Protein AF-A0A965A9Q2-F1 (afdb_monomer_lite)

Radius of gyration: 29.97 Å; chains: 1; bounding box: 54×30×107 Å

Secondary structure (DSSP, 8-state):
-----------GGGTTSS-TT----------PPPHHHHHHHHHHHHHHHHHHHHHHHHHHHTT-SS--HHHHHHHHHHHHHHHHHHHHHHHHSTT-S-HHHHHTT------

Foldseek 3Di:
DDDDDDPPPPPPVVPVVPPPPPPCPVPPPPDDDDPVLVVQLVVVVVVVLVVVLVVLVCVQVVPDPDDDPVSVVVSVVVSVCCVVCQQCVCCVDPQNDHPSCVVSPHHDDDD

pLDDT: mean 79.47, std 16.67, range [37.75, 96.38]

Sequence (111 aa):
MLIFFLPSLLNLNNMTGQILDAPSSPERRLRYAGFWIRFAAILIDGILLSIVYYAVLFSVLGGLSNPDFSSFGLIFIIVLLMYILYFPLMESSAKQATLGKMAVGIKVGNA

Structure (mmCIF, N/CA/C/O backbone):
data_AF-A0A965A9Q2-F1
#
_entry.id   AF-A0A965A9Q2-F1
#
loop_
_atom_site.group_PDB
_atom_site.id
_atom_site.type_symbol
_atom_site.label_atom_id
_atom_site.label_alt_id
_atom_site.label_comp_id
_atom_site.label_asym_id
_atom_site.label_entity_id
_atom_site.label_seq_id
_atom_site.pdbx_PDB_ins_code
_atom_site.Cartn_x
_atom_site.Cartn_y
_atom_site.Cartn_z
_atom_site.occupancy
_atom_site.B_iso_or_equiv
_atom_site.auth_seq_id
_atom_site.auth_comp_id
_atom_site.auth_asym_id
_atom_site.auth_atom_id
_atom_site.pdbx_PDB_model_num
ATOM 1 N N . MET A 1 1 ? -30.346 14.750 81.518 1.00 43.44 1 MET A N 1
ATOM 2 C CA . MET A 1 1 ? -29.222 14.015 80.904 1.00 43.44 1 MET A CA 1
ATOM 3 C C . MET A 1 1 ? -29.788 12.860 80.098 1.00 43.44 1 MET A C 1
ATOM 5 O O . MET A 1 1 ? -30.293 11.935 80.701 1.00 43.44 1 MET A O 1
ATOM 9 N N . LEU A 1 2 ? -29.814 12.819 78.778 1.00 37.75 2 LEU A N 1
ATOM 10 C CA . LEU A 1 2 ? -29.702 13.785 77.688 1.00 37.75 2 LEU A CA 1
ATOM 11 C C . LEU A 1 2 ? -30.133 12.934 76.474 1.00 37.75 2 LEU A C 1
ATOM 13 O O . LEU A 1 2 ? -29.517 11.906 76.232 1.00 37.75 2 LEU A O 1
ATOM 17 N N . ILE A 1 3 ? -31.170 13.388 75.764 1.00 48.62 3 ILE A N 1
ATOM 18 C CA . ILE A 1 3 ? -31.407 13.168 74.326 1.00 48.62 3 ILE A CA 1
ATOM 19 C C . ILE A 1 3 ? -31.804 11.725 73.922 1.00 48.62 3 ILE A C 1
ATOM 21 O O . ILE A 1 3 ? -30.972 10.835 73.845 1.00 48.62 3 ILE A O 1
ATOM 25 N N . PHE A 1 4 ? -33.094 11.384 73.811 1.00 40.69 4 PHE A N 1
ATOM 26 C CA . PHE A 1 4 ? -34.015 11.689 72.696 1.00 40.69 4 PHE A CA 1
ATOM 27 C C . PHE A 1 4 ? -33.561 11.189 71.311 1.00 40.69 4 PHE A C 1
ATOM 29 O O . PHE A 1 4 ? -32.598 11.685 70.749 1.00 40.69 4 PHE A O 1
ATOM 36 N N . PHE A 1 5 ? -34.424 10.350 70.729 1.00 43.56 5 PHE A N 1
ATOM 37 C CA . PHE A 1 5 ? -34.847 10.389 69.325 1.00 43.56 5 PHE A CA 1
ATOM 38 C C . PHE A 1 5 ? -33.863 9.956 68.226 1.00 43.56 5 PHE A C 1
ATOM 40 O O . PHE A 1 5 ? -32.817 10.552 67.995 1.00 43.56 5 PHE A O 1
ATOM 47 N N . LEU A 1 6 ? -34.326 8.986 67.429 1.00 54.66 6 LEU A N 1
ATOM 48 C CA . LEU A 1 6 ? -33.946 8.846 66.026 1.00 54.66 6 LEU A CA 1
ATOM 49 C C . LEU A 1 6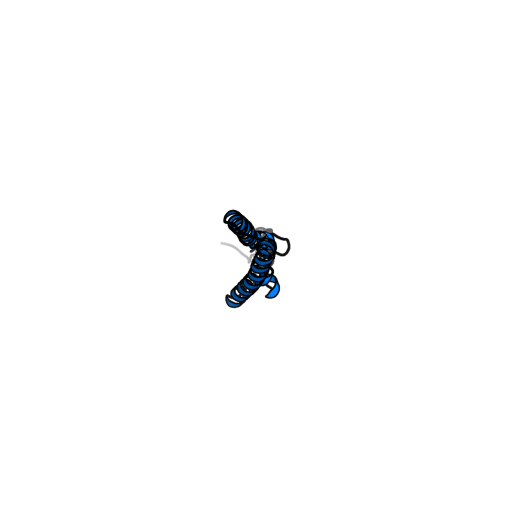 ? -33.939 10.218 65.326 1.00 54.66 6 LEU A C 1
ATOM 51 O O . LEU A 1 6 ? -34.960 10.908 65.355 1.00 54.66 6 LEU A O 1
ATOM 55 N N . PRO A 1 7 ? -32.916 10.529 64.521 1.00 47.38 7 PRO A N 1
ATOM 56 C CA . PRO A 1 7 ? -33.116 11.251 63.289 1.00 47.38 7 PRO A CA 1
ATOM 57 C C . PRO A 1 7 ? -33.280 10.216 62.178 1.00 47.38 7 PRO A C 1
ATOM 59 O O . PRO A 1 7 ? -32.329 9.756 61.550 1.00 47.38 7 PRO A O 1
ATOM 62 N N . SER A 1 8 ? -34.538 9.896 61.907 1.00 59.09 8 SER A N 1
ATOM 63 C CA . SER A 1 8 ? -35.058 9.381 60.642 1.00 59.09 8 SER A CA 1
ATOM 64 C C . SER A 1 8 ? -34.886 10.392 59.493 1.00 59.09 8 SER A C 1
ATOM 66 O O . SER A 1 8 ? -35.796 10.590 58.699 1.00 59.09 8 SER A O 1
ATOM 68 N N . LEU A 1 9 ? -33.741 11.071 59.410 1.00 49.22 9 LEU A N 1
ATOM 69 C CA . LEU A 1 9 ? -33.446 12.111 58.425 1.00 49.22 9 LEU A CA 1
ATOM 70 C C . LEU A 1 9 ? -31.956 12.067 58.068 1.00 49.22 9 LEU A C 1
ATOM 72 O O . LEU A 1 9 ? -31.208 13.018 58.291 1.00 49.22 9 LEU A O 1
ATOM 76 N N . LEU A 1 10 ? -31.525 10.957 57.462 1.00 51.56 10 LEU A N 1
ATOM 77 C CA . LEU A 1 10 ? -30.463 11.043 56.464 1.00 51.56 10 LEU A CA 1
ATOM 78 C C . LEU A 1 10 ? -31.026 11.957 55.374 1.00 51.56 10 LEU A C 1
ATOM 80 O O . LEU A 1 10 ? -31.896 11.575 54.595 1.00 51.56 10 LEU A O 1
ATOM 84 N N . ASN A 1 11 ? -30.623 13.220 55.440 1.00 50.41 11 ASN A N 1
ATOM 85 C CA . ASN A 1 11 ? -31.000 14.259 54.510 1.00 50.41 11 ASN A CA 1
ATOM 86 C C . ASN A 1 11 ? -30.457 13.877 53.124 1.00 50.41 11 ASN A C 1
ATOM 88 O O . ASN A 1 11 ? -29.311 14.170 52.786 1.00 50.41 11 ASN A O 1
ATOM 92 N N . LEU A 1 12 ? -31.286 13.195 52.330 1.00 50.25 12 LEU A N 1
ATOM 93 C CA . LEU A 1 12 ? -31.007 12.855 50.932 1.00 50.25 12 LEU A CA 1
ATOM 94 C C . LEU A 1 12 ? -30.842 14.105 50.048 1.00 50.25 12 LEU A C 1
ATOM 96 O O . LEU A 1 12 ? -30.492 13.976 48.881 1.00 50.25 12 LEU A O 1
ATOM 100 N N . ASN A 1 13 ? -31.010 15.322 50.579 1.00 51.34 13 ASN A N 1
ATOM 101 C CA . ASN A 1 13 ? -30.715 16.550 49.840 1.00 51.34 13 ASN A CA 1
ATOM 102 C C . ASN A 1 13 ? -29.207 16.786 49.649 1.00 51.34 13 ASN A C 1
ATOM 104 O O . ASN A 1 13 ? -28.831 17.674 48.894 1.00 51.34 13 ASN A O 1
ATOM 108 N N . ASN A 1 14 ? -28.339 15.945 50.228 1.00 51.31 14 ASN A N 1
ATOM 109 C CA . ASN A 1 14 ? -26.921 15.874 49.856 1.00 51.31 14 ASN A CA 1
ATOM 110 C C . ASN A 1 14 ? -26.691 15.163 48.497 1.00 51.31 14 ASN A C 1
ATOM 112 O O . ASN A 1 14 ? -25.576 14.736 48.198 1.00 51.31 14 ASN A O 1
ATOM 116 N N . MET A 1 15 ? -27.710 15.110 47.628 1.00 52.16 15 MET A N 1
ATOM 117 C CA . MET A 1 15 ? -27.599 14.882 46.177 1.00 52.16 15 MET A CA 1
ATOM 118 C C . MET A 1 15 ? -26.841 16.007 45.431 1.00 52.16 15 MET A C 1
ATOM 120 O O . MET A 1 15 ? -27.043 16.219 44.243 1.00 52.16 15 MET A O 1
ATOM 124 N N . THR A 1 16 ? -25.936 16.733 46.087 1.00 55.16 16 THR A N 1
ATOM 125 C CA . THR A 1 16 ? -25.044 17.715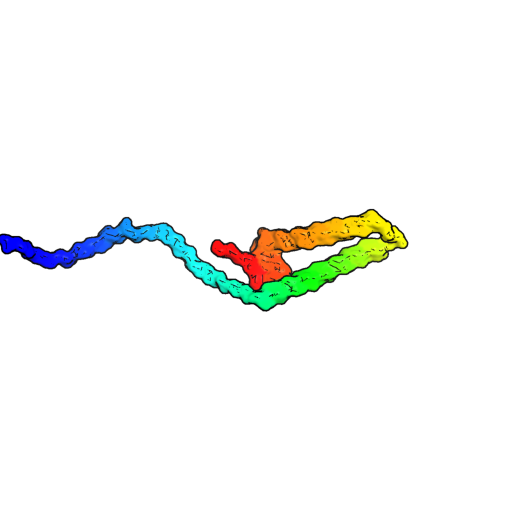 45.443 1.00 55.16 16 THR A CA 1
ATOM 126 C C . THR A 1 16 ? -23.568 17.374 45.644 1.00 55.16 16 THR A C 1
ATOM 128 O O . THR A 1 16 ? -22.703 18.234 45.535 1.00 55.16 16 THR A O 1
ATOM 131 N N . GLY A 1 17 ? -23.270 16.106 45.946 1.00 55.50 17 GLY A N 1
ATOM 132 C CA . GLY A 1 17 ? -21.979 15.475 45.651 1.00 55.50 17 GLY A CA 1
ATOM 133 C C . GLY A 1 17 ? -22.039 14.553 44.427 1.00 55.50 17 GLY A C 1
ATOM 134 O O . GLY A 1 17 ? -21.071 13.857 44.134 1.00 55.50 17 GLY A O 1
ATOM 135 N N . GLN A 1 18 ? -23.173 14.512 43.722 1.00 58.25 18 GLN A N 1
ATOM 136 C CA . GLN A 1 18 ? -23.274 13.836 42.438 1.00 58.25 18 GLN A CA 1
ATOM 137 C C . GLN A 1 18 ? -22.714 14.798 41.393 1.00 58.25 18 GLN A C 1
ATOM 139 O O . GLN A 1 18 ? -23.365 15.772 41.023 1.00 58.25 18 GLN A O 1
ATOM 144 N N . ILE A 1 19 ? -21.469 14.574 40.973 1.00 55.91 19 ILE A N 1
ATOM 145 C CA . ILE A 1 19 ? -20.917 15.278 39.817 1.00 55.91 19 ILE A CA 1
ATOM 146 C C . ILE A 1 19 ? -21.860 14.990 38.638 1.00 55.91 19 ILE A C 1
ATOM 148 O O . ILE A 1 19 ? -21.992 13.847 38.204 1.00 55.91 19 ILE A O 1
ATOM 152 N N . LEU A 1 20 ? -22.542 16.042 38.176 1.00 60.53 20 LEU A N 1
ATOM 153 C CA . LEU A 1 20 ? -23.452 16.072 37.023 1.00 60.53 20 LEU A CA 1
ATOM 154 C C . LEU A 1 20 ? -22.717 15.828 35.692 1.00 60.53 20 LEU A C 1
ATOM 156 O O . LEU A 1 20 ? -23.342 15.495 34.691 1.00 60.53 20 LEU A O 1
ATOM 160 N N . ASP A 1 21 ? -21.388 15.941 35.714 1.00 66.69 21 ASP A N 1
ATOM 161 C CA . ASP A 1 21 ? -20.487 15.859 34.568 1.00 66.69 21 ASP A CA 1
ATOM 162 C C . ASP A 1 21 ? -19.688 14.554 34.545 1.00 66.69 21 ASP A C 1
ATOM 164 O O . ASP A 1 21 ? -18.501 14.554 34.227 1.00 66.69 21 ASP A O 1
ATOM 168 N N . ALA A 1 22 ? -20.288 13.412 34.882 1.00 58.41 22 ALA A N 1
ATOM 169 C CA . ALA A 1 22 ? -19.721 12.185 34.342 1.00 58.41 22 ALA A CA 1
ATOM 170 C C . ALA A 1 22 ? -20.025 12.218 32.838 1.00 58.41 22 ALA A C 1
ATOM 172 O O . ALA A 1 22 ? -21.201 12.051 32.488 1.00 58.41 22 ALA A O 1
ATOM 173 N N . PRO A 1 23 ? -19.049 12.402 31.917 1.00 53.97 23 PRO A N 1
ATOM 174 C CA . PRO A 1 23 ? -19.260 11.934 30.567 1.00 53.97 23 PRO A CA 1
ATOM 175 C C . PRO A 1 23 ? -19.424 10.421 30.688 1.00 53.97 23 PRO A C 1
ATOM 177 O O . PRO A 1 23 ? -18.481 9.648 30.569 1.00 53.97 23 PRO A O 1
ATOM 180 N N . SER A 1 24 ? -20.661 9.979 30.895 1.00 59.59 24 SER A N 1
ATOM 181 C CA . SER A 1 24 ? -21.115 8.668 30.473 1.00 59.59 24 SER A CA 1
ATOM 182 C C . SER A 1 24 ? -21.194 8.704 28.950 1.00 59.59 24 SER A C 1
ATOM 184 O O . SER A 1 24 ? -22.222 8.418 28.345 1.00 59.59 24 SER A O 1
ATOM 186 N N . SER A 1 25 ? -20.082 9.059 28.289 1.00 61.12 25 SER A N 1
ATOM 187 C CA . SER A 1 25 ? -19.840 8.510 26.972 1.00 61.12 25 SER A CA 1
ATOM 188 C C . SER A 1 25 ? -19.980 7.011 27.199 1.00 61.12 25 SER A C 1
ATOM 190 O O . SER A 1 25 ? -19.209 6.487 28.011 1.00 61.12 25 SER A O 1
ATOM 192 N N . PRO A 1 26 ? -21.004 6.346 26.629 1.00 61.47 26 PRO A N 1
ATOM 193 C CA . PRO A 1 26 ? -21.169 4.915 26.817 1.00 61.47 26 PRO A CA 1
ATOM 194 C C . PRO A 1 26 ? -19.810 4.326 26.503 1.00 61.47 26 PRO A C 1
ATOM 196 O O . PRO A 1 26 ? -19.333 4.584 25.396 1.00 61.47 26 PRO A O 1
ATOM 199 N N . GLU A 1 27 ? -19.154 3.694 27.491 1.00 60.78 27 GLU A N 1
ATOM 200 C CA . GLU A 1 27 ? -17.809 3.147 27.325 1.00 60.78 27 GLU A CA 1
ATOM 201 C C . GLU A 1 27 ? -17.838 2.399 26.008 1.00 60.78 27 GLU A C 1
ATOM 203 O O . GLU A 1 27 ? -18.512 1.368 25.876 1.00 60.78 27 GLU A O 1
ATOM 208 N N . ARG A 1 28 ? -17.235 2.995 24.976 1.00 61.28 28 ARG A N 1
ATOM 209 C CA . ARG A 1 28 ? -17.313 2.433 23.646 1.00 61.28 28 ARG A CA 1
ATOM 210 C C . ARG A 1 28 ? -16.447 1.207 23.788 1.00 61.28 28 ARG A C 1
ATOM 212 O O . ARG A 1 28 ? -15.228 1.326 23.812 1.00 61.28 28 ARG A O 1
ATOM 219 N N . ARG A 1 29 ? -17.070 0.040 23.981 1.00 66.56 29 ARG A N 1
ATOM 220 C CA . ARG A 1 29 ? -16.366 -1.238 24.082 1.00 66.56 29 ARG A CA 1
ATOM 221 C C . ARG A 1 29 ? -15.773 -1.518 22.709 1.00 66.56 29 ARG A C 1
ATOM 223 O O . ARG A 1 29 ? -16.337 -2.251 21.900 1.00 66.56 29 ARG A O 1
ATOM 230 N N . LEU A 1 30 ? -14.659 -0.855 22.420 1.00 74.25 30 LEU A N 1
ATOM 231 C CA . LEU A 1 30 ? -13.862 -1.050 21.232 1.00 74.25 30 LEU A CA 1
ATOM 232 C C . LEU A 1 30 ? -13.267 -2.441 21.365 1.00 74.25 30 LEU A C 1
ATOM 234 O O . LEU A 1 30 ? -12.321 -2.682 22.114 1.00 74.25 30 LEU A O 1
ATOM 238 N N . ARG A 1 31 ? -13.877 -3.394 20.665 1.00 81.06 31 ARG A N 1
ATOM 239 C CA . ARG A 1 31 ? -13.329 -4.737 20.578 1.00 81.06 31 ARG A CA 1
ATOM 240 C C . ARG A 1 31 ? -12.105 -4.675 19.676 1.00 81.06 31 ARG A C 1
ATOM 242 O O . ARG A 1 31 ? -12.229 -4.545 18.460 1.00 81.06 31 ARG A O 1
ATOM 249 N N . TYR A 1 32 ? -10.926 -4.752 20.282 1.00 84.31 32 TYR A N 1
ATOM 250 C CA . TYR A 1 32 ? -9.678 -4.785 19.535 1.00 84.31 32 TYR A CA 1
ATOM 251 C C . TYR A 1 32 ? -9.653 -5.991 18.594 1.00 84.31 32 TYR A C 1
ATOM 253 O O . TYR A 1 32 ? -9.900 -7.129 18.998 1.00 84.31 32 TYR A O 1
ATOM 261 N N . ALA A 1 33 ? -9.341 -5.730 17.326 1.00 86.50 33 ALA A N 1
ATOM 262 C CA . ALA A 1 33 ? -9.080 -6.782 16.360 1.00 86.50 33 ALA A CA 1
ATOM 263 C C . ALA A 1 33 ? -7.846 -7.584 16.796 1.00 86.50 33 ALA A C 1
ATOM 265 O O . ALA A 1 33 ? -6.806 -6.995 17.112 1.00 86.50 33 ALA A O 1
ATOM 266 N N . GLY A 1 34 ? -7.972 -8.912 16.799 1.00 89.75 34 GLY A N 1
ATOM 267 C CA . GLY A 1 34 ? -6.875 -9.820 17.121 1.00 89.75 34 GLY A CA 1
ATOM 268 C C . GLY A 1 34 ? -5.731 -9.744 16.106 1.00 89.75 34 GLY A C 1
ATOM 269 O O . GLY A 1 34 ? -5.875 -9.186 15.016 1.00 89.75 34 GLY A O 1
ATOM 270 N N . PHE A 1 35 ? -4.597 -10.350 16.458 1.00 92.00 35 PHE A N 1
ATOM 271 C CA . PHE A 1 35 ? -3.378 -10.344 15.644 1.00 92.00 35 PHE A CA 1
ATOM 272 C C . PHE A 1 35 ? -3.618 -10.797 14.192 1.00 92.00 35 PHE A C 1
ATOM 274 O O . PHE A 1 35 ? -3.280 -10.072 13.260 1.00 92.00 35 PHE A O 1
ATOM 281 N N . TRP A 1 36 ? -4.283 -11.940 13.994 1.00 95.50 36 TRP A N 1
ATOM 282 C CA . TRP A 1 36 ? -4.515 -12.524 12.667 1.00 95.50 36 TRP A CA 1
ATOM 283 C C . TRP A 1 36 ? -5.349 -11.649 11.730 1.00 95.50 36 TRP A C 1
ATOM 285 O O . TRP A 1 36 ? -5.113 -11.643 10.527 1.00 95.50 36 TRP A O 1
ATOM 295 N N . ILE A 1 37 ? -6.287 -10.868 12.271 1.00 92.81 37 ILE A N 1
ATOM 296 C CA . ILE A 1 37 ? -7.119 -9.962 11.469 1.00 92.81 37 ILE A CA 1
ATOM 297 C C . ILE A 1 37 ? -6.265 -8.795 10.957 1.00 92.81 37 ILE A C 1
ATOM 299 O O . ILE A 1 37 ? -6.374 -8.404 9.797 1.00 92.81 37 ILE A O 1
ATOM 303 N N . ARG A 1 38 ? -5.362 -8.273 11.799 1.00 92.31 38 ARG A N 1
ATOM 304 C CA . ARG A 1 38 ? -4.399 -7.238 11.391 1.00 92.31 38 ARG A CA 1
ATOM 305 C C . ARG A 1 38 ? -3.393 -7.780 10.377 1.00 92.31 38 ARG A C 1
ATOM 307 O O . ARG A 1 38 ? -3.087 -7.089 9.413 1.00 92.31 38 ARG A O 1
ATOM 314 N N . PHE A 1 39 ? -2.926 -9.014 10.565 1.00 93.88 39 PHE A N 1
ATOM 315 C CA . PHE A 1 39 ? -2.051 -9.688 9.606 1.00 93.88 39 PHE A CA 1
ATOM 316 C C . PHE A 1 39 ? -2.729 -9.851 8.239 1.00 93.88 39 PHE A C 1
ATOM 318 O O . PHE A 1 39 ? -2.157 -9.463 7.225 1.00 93.88 39 PHE A O 1
ATOM 325 N N . ALA A 1 40 ? -3.975 -10.336 8.208 1.00 94.44 40 ALA A N 1
ATOM 326 C CA . ALA A 1 40 ? -4.748 -10.468 6.975 1.00 94.44 40 ALA A CA 1
ATOM 327 C C . ALA A 1 40 ? -4.990 -9.114 6.284 1.00 94.44 40 ALA A C 1
ATOM 329 O O . ALA A 1 40 ? -4.854 -9.025 5.067 1.00 94.44 40 ALA A O 1
ATOM 330 N N . ALA A 1 41 ? -5.277 -8.048 7.044 1.00 94.88 41 ALA A N 1
ATOM 331 C CA . ALA A 1 41 ? -5.410 -6.701 6.485 1.00 94.88 41 ALA A CA 1
ATOM 332 C C . ALA A 1 41 ? -4.126 -6.250 5.768 1.00 94.88 41 ALA A C 1
ATOM 334 O O . ALA A 1 41 ? -4.190 -5.824 4.618 1.00 94.88 41 ALA A O 1
ATOM 335 N N . ILE A 1 42 ? -2.963 -6.402 6.416 1.00 93.12 42 ILE A N 1
ATOM 336 C CA . ILE A 1 42 ? -1.664 -6.022 5.835 1.00 93.12 42 ILE A CA 1
ATOM 337 C C . ILE A 1 42 ? -1.328 -6.894 4.619 1.00 93.12 42 ILE A C 1
ATOM 339 O O . ILE A 1 42 ? -0.773 -6.391 3.647 1.00 93.12 42 ILE A O 1
ATOM 343 N N . LEU A 1 43 ? -1.693 -8.180 4.635 1.00 96.31 43 LEU A N 1
ATOM 344 C CA . LEU A 1 43 ? -1.504 -9.070 3.490 1.00 96.31 43 LEU A CA 1
ATOM 345 C C . LEU A 1 43 ? -2.313 -8.600 2.271 1.00 96.31 43 LEU A C 1
ATOM 347 O O . LEU A 1 43 ? -1.775 -8.536 1.168 1.00 96.31 43 LEU A O 1
ATOM 351 N N . ILE A 1 44 ? -3.581 -8.228 2.471 1.00 95.38 44 ILE A N 1
ATOM 352 C CA . ILE A 1 44 ? -4.446 -7.710 1.400 1.00 95.38 44 ILE A CA 1
ATOM 353 C C . ILE A 1 44 ? -3.920 -6.369 0.879 1.00 95.38 44 ILE A C 1
ATOM 355 O O . ILE A 1 44 ? -3.819 -6.187 -0.334 1.00 95.38 44 ILE A O 1
ATOM 359 N N . ASP A 1 45 ? -3.548 -5.450 1.774 1.00 94.75 45 ASP A N 1
ATOM 360 C CA . ASP A 1 45 ? -2.946 -4.167 1.393 1.00 94.75 45 ASP A CA 1
ATOM 361 C C . ASP A 1 45 ? -1.639 -4.374 0.606 1.00 94.75 45 ASP A C 1
ATOM 363 O O . ASP A 1 45 ? -1.418 -3.712 -0.406 1.00 94.75 45 ASP A O 1
ATOM 367 N N . GLY A 1 46 ? -0.800 -5.334 1.008 1.00 93.81 46 GLY A N 1
ATOM 368 C CA . GLY A 1 46 ? 0.441 -5.679 0.312 1.00 93.81 46 GLY A CA 1
ATOM 369 C C . GLY A 1 46 ? 0.208 -6.233 -1.094 1.00 93.81 46 GLY A C 1
ATOM 370 O O . GLY A 1 46 ? 0.861 -5.795 -2.040 1.00 93.81 46 GLY A O 1
ATOM 371 N N . ILE A 1 47 ? -0.760 -7.140 -1.260 1.00 96.38 47 ILE A N 1
ATOM 372 C CA . ILE A 1 47 ? -1.152 -7.648 -2.584 1.00 96.38 47 ILE A CA 1
ATOM 373 C C . ILE A 1 47 ? -1.639 -6.491 -3.460 1.00 96.38 47 ILE A C 1
ATOM 375 O O . ILE A 1 47 ? -1.173 -6.341 -4.590 1.00 96.38 47 ILE A O 1
ATOM 379 N N . LEU A 1 48 ? -2.512 -5.632 -2.935 1.00 95.00 48 LEU A N 1
ATOM 380 C CA . LEU A 1 48 ? -3.047 -4.492 -3.674 1.00 95.00 48 LEU A CA 1
ATOM 381 C C . LEU A 1 48 ? -1.943 -3.522 -4.116 1.00 95.00 48 LEU A C 1
ATOM 383 O O . LEU A 1 48 ? -1.868 -3.171 -5.292 1.00 95.00 48 LEU A O 1
ATOM 387 N N . LEU A 1 49 ? -1.045 -3.139 -3.207 1.00 94.12 49 LEU A N 1
ATOM 388 C CA . LEU A 1 49 ? 0.076 -2.253 -3.527 1.00 94.12 49 LEU A CA 1
ATOM 389 C C . LEU A 1 49 ? 1.070 -2.899 -4.501 1.00 94.12 49 LEU A C 1
ATOM 391 O O . LEU A 1 49 ? 1.630 -2.193 -5.338 1.00 94.12 49 LEU A O 1
ATOM 395 N N . SER A 1 50 ? 1.254 -4.224 -4.456 1.00 93.69 50 SER A N 1
ATOM 396 C CA . SER A 1 50 ? 2.096 -4.936 -5.427 1.00 93.69 50 SER A CA 1
ATOM 397 C C . SER A 1 50 ? 1.511 -4.894 -6.840 1.00 93.69 50 SER A C 1
ATOM 399 O O . SER A 1 50 ? 2.243 -4.645 -7.796 1.00 93.69 50 SER A O 1
ATOM 401 N N . ILE A 1 51 ? 0.190 -5.050 -6.981 1.00 95.25 51 ILE A N 1
ATOM 402 C CA . ILE A 1 51 ? -0.490 -4.958 -8.279 1.00 95.25 51 ILE A CA 1
ATOM 403 C C . ILE A 1 51 ? -0.290 -3.562 -8.866 1.00 95.25 51 ILE A C 1
ATOM 405 O O . ILE A 1 51 ? 0.092 -3.433 -10.028 1.00 95.25 51 ILE A O 1
ATOM 409 N N . VAL A 1 52 ? -0.494 -2.517 -8.058 1.00 92.69 52 VAL A N 1
ATOM 410 C CA . VAL A 1 52 ? -0.292 -1.131 -8.501 1.00 92.69 52 VAL A CA 1
ATOM 411 C C . VAL A 1 52 ? 1.175 -0.877 -8.855 1.00 92.69 52 VAL A C 1
ATOM 413 O O . VAL A 1 52 ? 1.453 -0.288 -9.896 1.00 92.69 52 VAL A O 1
ATOM 416 N N . TYR A 1 53 ? 2.118 -1.370 -8.048 1.00 92.12 53 TYR A N 1
ATOM 417 C CA . TYR A 1 53 ? 3.552 -1.274 -8.329 1.00 92.12 53 TYR A CA 1
ATOM 418 C C . TYR A 1 53 ? 3.914 -1.878 -9.690 1.00 92.12 53 TYR A C 1
ATOM 420 O O . TYR A 1 53 ? 4.527 -1.199 -10.515 1.00 92.12 53 TYR A O 1
ATOM 428 N N . TYR A 1 54 ? 3.503 -3.121 -9.958 1.00 92.50 54 TYR A N 1
ATOM 429 C CA . TYR A 1 54 ? 3.793 -3.769 -11.236 1.00 92.50 54 TYR A CA 1
ATOM 430 C C . TYR A 1 54 ? 3.077 -3.079 -12.397 1.00 92.50 54 TYR A C 1
ATOM 432 O O . TYR A 1 54 ? 3.680 -2.905 -13.451 1.00 92.50 54 TYR A O 1
ATOM 440 N N . ALA A 1 55 ? 1.838 -2.617 -12.213 1.00 90.88 55 ALA A N 1
ATOM 441 C CA . ALA A 1 55 ? 1.123 -1.864 -13.240 1.00 90.88 55 ALA A CA 1
ATOM 442 C C . ALA A 1 55 ? 1.865 -0.573 -13.628 1.00 90.88 55 ALA A C 1
ATOM 444 O O . ALA A 1 55 ? 2.032 -0.296 -14.817 1.00 90.88 55 ALA A O 1
ATOM 445 N N . VAL A 1 56 ? 2.361 0.189 -12.647 1.00 88.81 56 VAL A N 1
ATOM 446 C CA . VAL A 1 56 ? 3.173 1.395 -12.887 1.00 88.81 56 VAL A CA 1
ATOM 447 C C . VAL A 1 56 ? 4.491 1.029 -13.565 1.00 88.81 56 VAL A C 1
ATOM 449 O O . VAL A 1 56 ? 4.856 1.651 -14.559 1.00 88.81 56 VAL A O 1
ATOM 452 N N . LEU A 1 57 ? 5.175 -0.010 -13.082 1.00 88.50 57 LEU A N 1
ATOM 453 C CA . LEU A 1 57 ? 6.437 -0.479 -13.651 1.00 88.50 57 LEU A CA 1
ATOM 454 C C . LEU A 1 57 ? 6.288 -0.852 -15.132 1.00 88.50 57 LEU A C 1
ATOM 456 O O . LEU A 1 57 ? 7.054 -0.368 -15.962 1.00 88.50 57 LEU A O 1
ATOM 460 N N . PHE A 1 58 ? 5.284 -1.665 -15.473 1.00 88.81 58 PHE A N 1
ATOM 461 C CA . PHE A 1 58 ? 5.008 -2.065 -16.854 1.00 88.81 58 PHE A CA 1
ATOM 462 C C . PHE A 1 58 ? 4.569 -0.887 -17.725 1.00 88.81 58 PHE A C 1
ATOM 464 O O . PHE A 1 58 ? 4.999 -0.802 -18.871 1.00 88.81 58 PHE A O 1
ATOM 471 N N . SER A 1 59 ? 3.760 0.035 -17.197 1.00 86.88 59 SER A N 1
ATOM 472 C CA . SER A 1 59 ? 3.302 1.207 -17.957 1.00 86.88 59 SER A CA 1
ATOM 473 C C . SER A 1 59 ? 4.451 2.155 -18.301 1.00 86.88 59 SER A C 1
ATOM 475 O O . SER A 1 59 ? 4.502 2.681 -19.408 1.00 86.88 59 SER A O 1
ATOM 477 N N . VAL A 1 60 ? 5.386 2.363 -17.367 1.00 83.75 60 VAL A N 1
ATOM 478 C CA . VAL A 1 60 ? 6.530 3.258 -17.577 1.00 83.75 60 VAL A CA 1
ATOM 479 C C . VAL A 1 60 ? 7.605 2.577 -18.418 1.00 83.75 60 VAL A C 1
ATOM 481 O O . VAL A 1 60 ? 8.036 3.145 -19.413 1.00 83.75 60 VAL A O 1
ATOM 484 N N . LEU A 1 61 ? 8.023 1.355 -18.078 1.00 83.44 61 LEU A N 1
ATOM 485 C CA . LEU A 1 61 ? 9.084 0.668 -18.823 1.00 83.44 61 LEU A CA 1
ATOM 486 C C . LEU A 1 61 ? 8.625 0.189 -20.203 1.00 83.44 61 LEU A C 1
ATOM 488 O O . LEU A 1 61 ? 9.404 0.242 -21.147 1.00 83.44 61 LEU A O 1
ATOM 492 N N . GLY A 1 62 ? 7.370 -0.240 -20.345 1.00 83.62 62 GLY A N 1
ATOM 493 C CA . GLY A 1 62 ? 6.822 -0.702 -21.623 1.00 83.62 62 GLY A CA 1
ATOM 494 C C . GLY A 1 62 ? 6.664 0.406 -22.669 1.00 83.62 62 GLY A C 1
ATOM 495 O O . GLY A 1 62 ? 6.602 0.108 -23.858 1.00 83.62 62 GLY A O 1
ATOM 496 N N . GLY A 1 63 ? 6.623 1.675 -22.246 1.00 80.62 63 GLY A N 1
ATOM 497 C CA . GLY A 1 63 ? 6.577 2.840 -23.135 1.00 80.62 63 GLY A CA 1
ATOM 498 C C . GLY A 1 63 ? 7.949 3.411 -23.510 1.00 80.62 63 GLY A C 1
ATOM 499 O O . GLY A 1 63 ? 8.016 4.323 -24.333 1.00 80.62 63 GLY A O 1
ATOM 500 N N . LEU A 1 64 ? 9.038 2.907 -22.920 1.00 80.12 64 LEU A N 1
ATOM 501 C CA . LEU A 1 64 ? 10.390 3.433 -23.111 1.00 80.12 64 LEU A CA 1
ATOM 502 C C . LEU A 1 64 ? 11.226 2.482 -23.968 1.00 80.12 64 LEU A C 1
ATOM 504 O O . LEU A 1 64 ? 11.338 1.295 -23.679 1.00 80.12 64 LEU A O 1
ATOM 508 N N . SER A 1 65 ? 11.870 3.013 -25.008 1.00 79.62 65 SER A N 1
ATOM 509 C CA . SER A 1 65 ? 12.730 2.221 -25.896 1.00 79.62 65 SER A CA 1
ATOM 510 C C . SER A 1 65 ? 14.108 1.917 -25.297 1.00 79.62 65 SER A C 1
ATOM 512 O O . SER A 1 65 ? 14.709 0.914 -25.656 1.00 79.62 65 SER A O 1
ATOM 514 N N . ASN A 1 66 ? 14.614 2.773 -24.399 1.00 84.50 66 ASN A N 1
ATOM 515 C CA . ASN A 1 66 ? 15.886 2.598 -23.689 1.00 84.50 66 ASN A CA 1
ATOM 516 C C . ASN A 1 66 ? 15.770 3.207 -22.280 1.00 84.50 66 ASN A C 1
ATOM 518 O O . ASN A 1 66 ? 16.019 4.405 -22.129 1.00 84.50 66 ASN A O 1
ATOM 522 N N . PRO A 1 67 ? 15.352 2.439 -21.258 1.00 82.31 67 PRO A N 1
ATOM 523 C CA . PRO A 1 67 ? 15.272 2.952 -19.897 1.00 82.31 67 PRO A CA 1
ATOM 524 C C . PRO A 1 67 ? 16.675 3.270 -19.373 1.00 82.31 67 PRO A C 1
ATOM 526 O O . PRO A 1 67 ? 17.576 2.433 -19.395 1.00 82.31 67 PRO A O 1
ATOM 529 N N . ASP A 1 68 ? 16.853 4.493 -18.897 1.00 86.38 68 ASP A N 1
ATOM 530 C CA . ASP A 1 68 ? 18.096 5.002 -18.334 1.00 86.38 68 ASP A CA 1
ATOM 531 C C . ASP A 1 68 ? 17.990 5.163 -16.807 1.00 86.38 68 ASP A C 1
ATOM 533 O O . ASP A 1 68 ? 16.937 4.963 -16.197 1.00 86.38 68 ASP A O 1
ATOM 537 N N . PHE A 1 69 ? 19.095 5.548 -16.163 1.00 86.06 69 PHE A N 1
ATOM 538 C CA . PHE A 1 69 ? 19.136 5.735 -14.709 1.00 86.06 69 PHE A CA 1
ATOM 539 C C . PHE A 1 69 ? 18.101 6.759 -14.211 1.00 86.06 69 PHE A C 1
ATOM 541 O O . PHE A 1 69 ? 17.529 6.587 -13.133 1.00 86.06 69 PHE A O 1
ATOM 548 N N . SER A 1 70 ? 17.820 7.798 -15.006 1.00 86.88 70 SER A N 1
ATOM 549 C CA . SER A 1 70 ? 16.824 8.813 -14.656 1.00 86.88 70 SER A CA 1
ATOM 550 C C . SER A 1 70 ? 15.402 8.238 -14.632 1.00 86.88 70 SER A C 1
ATOM 552 O O . SER A 1 70 ? 14.654 8.493 -13.683 1.00 86.88 70 SER A O 1
ATOM 554 N N . SER A 1 71 ? 15.066 7.366 -15.587 1.00 84.06 71 SER A N 1
ATOM 555 C CA . SER A 1 71 ? 13.790 6.643 -15.641 1.00 84.06 71 SER A CA 1
ATOM 556 C C . SER A 1 71 ? 13.566 5.777 -14.397 1.00 84.06 71 SER A C 1
ATOM 558 O O . SER A 1 71 ? 12.491 5.816 -13.794 1.00 84.06 71 SER A O 1
ATOM 560 N N . PHE A 1 72 ? 14.592 5.048 -13.945 1.00 86.50 72 PHE A N 1
ATOM 561 C CA . PHE A 1 72 ? 14.514 4.261 -12.706 1.00 86.50 72 PHE A CA 1
ATOM 562 C C . PHE A 1 72 ? 14.373 5.143 -11.458 1.00 86.50 72 PHE A C 1
ATOM 564 O O . PHE A 1 72 ? 13.612 4.800 -10.551 1.00 86.50 72 PHE A O 1
ATOM 571 N N . GLY A 1 73 ? 15.051 6.295 -11.423 1.00 89.94 73 GLY A N 1
ATOM 572 C CA . GLY A 1 73 ? 14.920 7.274 -10.342 1.00 89.94 73 GLY A CA 1
ATOM 573 C C . GLY A 1 73 ? 13.499 7.830 -10.212 1.00 89.94 73 GLY A C 1
ATOM 574 O O . GLY A 1 73 ? 12.964 7.902 -9.105 1.00 89.94 73 GLY A O 1
ATOM 575 N N . LEU A 1 74 ? 12.848 8.155 -11.333 1.00 87.12 74 LEU A N 1
ATOM 576 C CA . LEU A 1 74 ? 11.457 8.624 -11.342 1.00 87.12 74 LEU A CA 1
ATOM 577 C C . LEU A 1 74 ? 10.481 7.549 -10.854 1.00 87.12 74 LEU A C 1
ATOM 579 O O . LEU A 1 74 ? 9.637 7.837 -10.004 1.00 87.12 74 LEU A O 1
ATOM 583 N N . ILE A 1 75 ? 10.619 6.306 -11.331 1.00 89.44 75 ILE A N 1
ATOM 584 C CA . ILE A 1 75 ? 9.801 5.174 -10.860 1.00 89.44 75 ILE A CA 1
ATOM 585 C C . ILE A 1 75 ? 9.967 4.999 -9.348 1.00 89.44 75 ILE A C 1
ATOM 587 O O . ILE A 1 75 ? 8.977 4.852 -8.633 1.00 89.44 75 ILE A O 1
ATOM 591 N N . PHE A 1 76 ? 11.203 5.062 -8.848 1.00 90.69 76 PHE A N 1
ATOM 592 C CA . PHE A 1 76 ? 11.483 4.940 -7.421 1.00 90.69 76 PHE A CA 1
ATOM 593 C C . PHE A 1 76 ? 10.776 6.024 -6.601 1.00 90.69 76 PHE A C 1
ATOM 595 O O . PHE A 1 76 ? 10.107 5.701 -5.621 1.00 90.69 76 PHE A O 1
ATOM 602 N N . ILE A 1 77 ? 10.859 7.291 -7.019 1.00 92.19 77 ILE A N 1
ATOM 603 C CA . ILE A 1 77 ? 10.195 8.408 -6.330 1.00 92.19 77 ILE A CA 1
ATOM 604 C C . ILE A 1 77 ? 8.672 8.226 -6.330 1.00 92.19 77 ILE A C 1
ATOM 606 O O . ILE A 1 77 ? 8.041 8.390 -5.286 1.00 92.19 77 ILE A O 1
ATOM 610 N N . ILE A 1 78 ? 8.074 7.853 -7.466 1.00 90.75 78 ILE A N 1
ATOM 611 C CA . ILE A 1 78 ? 6.622 7.636 -7.581 1.00 90.75 78 ILE A CA 1
ATOM 612 C C . ILE A 1 78 ? 6.167 6.517 -6.642 1.00 90.75 78 ILE A C 1
ATOM 614 O O . ILE A 1 78 ? 5.205 6.687 -5.893 1.00 90.75 78 ILE A O 1
ATOM 618 N N . VAL A 1 79 ? 6.868 5.383 -6.652 1.00 90.75 79 VAL A N 1
ATOM 619 C CA . VAL A 1 79 ? 6.545 4.231 -5.801 1.00 90.75 79 VAL A CA 1
ATOM 620 C C . VAL A 1 79 ? 6.733 4.580 -4.326 1.00 90.75 79 VAL A C 1
ATOM 622 O O . VAL A 1 79 ? 5.876 4.251 -3.509 1.00 90.75 79 VAL A O 1
ATOM 625 N N . LEU A 1 80 ? 7.807 5.289 -3.978 1.00 93.25 80 LEU A N 1
ATOM 626 C CA . LEU A 1 80 ? 8.065 5.740 -2.613 1.00 93.25 80 LEU A CA 1
ATOM 627 C C . LEU A 1 80 ? 6.933 6.641 -2.104 1.00 93.25 80 LEU A C 1
ATOM 629 O O . LEU A 1 80 ? 6.387 6.397 -1.028 1.00 93.25 80 LEU A O 1
ATOM 633 N N . LEU A 1 81 ? 6.547 7.649 -2.893 1.00 94.06 81 LEU A N 1
ATOM 634 C CA . LEU A 1 81 ? 5.435 8.538 -2.561 1.00 94.06 81 LEU A CA 1
ATOM 635 C C . LEU A 1 81 ? 4.125 7.763 -2.434 1.00 94.06 81 LEU A C 1
ATOM 637 O O . LEU A 1 81 ? 3.386 7.985 -1.482 1.00 94.06 81 LEU A O 1
ATOM 641 N N . MET A 1 82 ? 3.854 6.820 -3.335 1.00 91.44 82 MET A N 1
ATOM 642 C CA . MET A 1 82 ? 2.670 5.967 -3.262 1.00 91.44 82 MET A CA 1
ATOM 643 C C . MET A 1 82 ? 2.608 5.195 -1.938 1.00 91.44 82 MET A C 1
ATOM 645 O O . MET A 1 82 ? 1.581 5.239 -1.264 1.00 91.44 82 MET A O 1
ATOM 649 N N . TYR A 1 83 ? 3.694 4.531 -1.530 1.00 90.06 83 TYR A N 1
ATOM 650 C CA . TYR A 1 83 ? 3.738 3.772 -0.274 1.00 90.06 83 T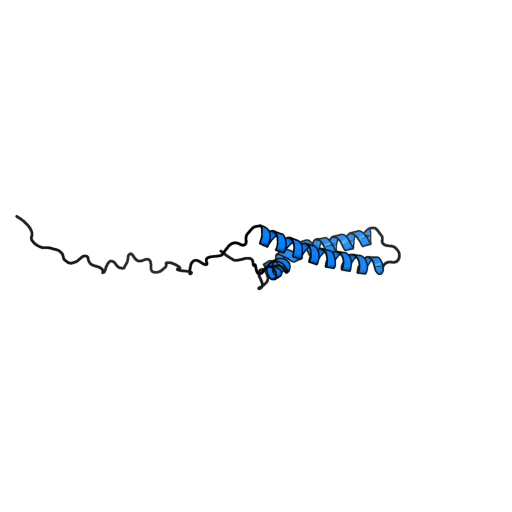YR A CA 1
ATOM 651 C C . TYR A 1 83 ? 3.598 4.667 0.961 1.00 90.06 83 TYR A C 1
ATOM 653 O O . TYR A 1 83 ? 2.850 4.328 1.880 1.00 90.06 83 TYR A O 1
ATOM 661 N N . ILE A 1 84 ? 4.285 5.813 0.980 1.00 92.50 84 ILE A N 1
ATOM 662 C CA . ILE A 1 84 ? 4.232 6.757 2.105 1.00 92.50 84 ILE A CA 1
ATOM 663 C C . ILE A 1 84 ? 2.847 7.384 2.226 1.00 92.50 84 ILE A C 1
ATOM 665 O O . ILE A 1 84 ? 2.352 7.541 3.336 1.00 92.50 84 ILE A O 1
ATOM 669 N N . LEU A 1 85 ? 2.219 7.751 1.108 1.00 93.12 85 LEU A N 1
ATOM 670 C CA . LEU A 1 85 ? 0.948 8.471 1.108 1.00 93.12 85 LEU A CA 1
ATOM 671 C C . LEU A 1 85 ? -0.262 7.545 1.251 1.00 93.12 85 LEU A C 1
ATOM 673 O O . LEU A 1 85 ? -1.275 7.977 1.796 1.00 93.12 85 LEU A O 1
ATOM 677 N N . TYR A 1 86 ? -0.176 6.284 0.815 1.00 92.00 86 TYR A N 1
ATOM 678 C CA . TYR A 1 86 ? -1.304 5.348 0.852 1.00 92.00 86 TYR A CA 1
ATOM 679 C C . TYR A 1 86 ? -1.907 5.209 2.256 1.00 92.00 86 TYR A C 1
ATOM 681 O O . TYR A 1 86 ? -3.107 5.424 2.436 1.00 92.00 86 TYR A O 1
ATOM 689 N N . PHE A 1 87 ? -1.084 4.898 3.263 1.00 88.69 87 PHE A N 1
ATOM 690 C CA . PHE A 1 87 ? -1.574 4.651 4.622 1.00 88.69 87 PHE A CA 1
ATOM 691 C C . PHE A 1 87 ? -2.136 5.916 5.293 1.00 88.69 87 PHE A C 1
ATOM 693 O O . PHE A 1 87 ? -3.297 5.879 5.710 1.00 88.69 87 PHE A O 1
ATOM 700 N N . PRO A 1 88 ? -1.412 7.055 5.358 1.00 90.12 88 PRO A N 1
ATOM 701 C CA . PRO A 1 88 ? -1.921 8.264 5.997 1.00 90.12 88 PRO A CA 1
ATOM 702 C C . PRO A 1 88 ? -3.163 8.820 5.306 1.00 90.12 88 PRO A C 1
ATOM 704 O O . PRO A 1 88 ? -4.093 9.238 5.992 1.00 90.12 88 PRO A O 1
ATOM 707 N N . LEU A 1 89 ? -3.231 8.804 3.968 1.00 89.62 89 LEU A N 1
ATOM 708 C CA . LEU A 1 89 ? -4.407 9.303 3.247 1.00 89.62 89 LEU A CA 1
ATOM 709 C C . LEU A 1 89 ? -5.635 8.424 3.495 1.00 89.62 89 LEU A C 1
ATOM 711 O O . LEU A 1 89 ? -6.724 8.940 3.740 1.00 89.62 89 LEU A O 1
ATOM 715 N N . MET A 1 90 ? -5.478 7.099 3.469 1.00 89.38 90 MET A N 1
ATOM 716 C CA . MET A 1 90 ? -6.591 6.183 3.732 1.00 89.38 90 MET A CA 1
ATOM 717 C C . MET A 1 90 ? -7.070 6.274 5.186 1.00 89.38 90 MET A C 1
ATOM 719 O O . MET A 1 90 ? -8.276 6.300 5.442 1.00 89.38 90 MET A O 1
ATOM 723 N N . GLU A 1 91 ? -6.146 6.357 6.142 1.00 86.94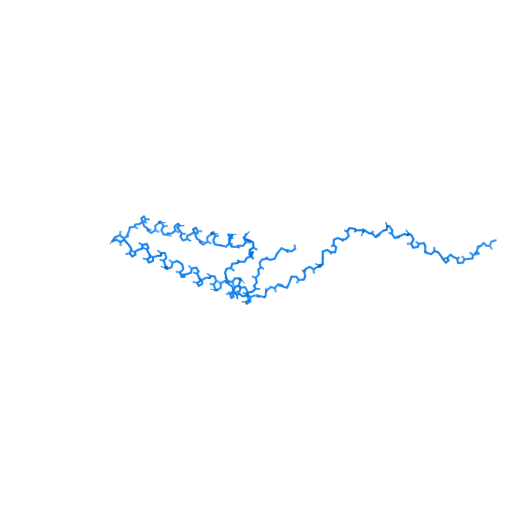 91 GLU A N 1
ATOM 724 C CA . GLU A 1 91 ? -6.463 6.361 7.574 1.00 86.94 91 GLU A CA 1
ATOM 725 C C . GLU A 1 91 ? -6.950 7.716 8.098 1.00 86.94 91 GLU A C 1
ATOM 727 O O . GLU A 1 91 ? -7.770 7.741 9.011 1.00 86.94 91 GLU A O 1
ATOM 732 N N . SER A 1 92 ? -6.518 8.833 7.505 1.00 85.69 92 SER A N 1
ATOM 733 C CA . SER A 1 92 ? -7.044 10.172 7.827 1.00 85.69 92 SER A CA 1
ATOM 734 C C . SER A 1 92 ? -8.381 10.482 7.150 1.00 85.69 92 SER A C 1
ATOM 736 O O . SER A 1 92 ? -9.062 11.435 7.526 1.00 85.69 92 SER A O 1
ATOM 738 N N . SER A 1 93 ? -8.785 9.679 6.161 1.00 85.00 93 SER A N 1
ATOM 739 C CA . SER A 1 93 ? -10.071 9.848 5.487 1.00 85.00 93 SER A CA 1
ATOM 740 C C . SER A 1 93 ? -11.259 9.535 6.406 1.00 85.00 93 SER A C 1
ATOM 742 O O . SER A 1 93 ? -11.130 8.845 7.418 1.00 85.00 93 SER A O 1
ATOM 744 N N . ALA A 1 94 ? -12.466 9.934 5.988 1.00 80.19 94 ALA A N 1
ATOM 745 C CA . ALA A 1 94 ? -13.719 9.601 6.676 1.00 80.19 94 ALA A CA 1
ATOM 746 C C . ALA A 1 94 ? -13.932 8.086 6.903 1.00 80.19 94 ALA A C 1
ATOM 748 O O . ALA A 1 94 ? -14.738 7.692 7.745 1.00 80.19 94 ALA A O 1
ATOM 749 N N . LYS A 1 95 ? -13.217 7.229 6.160 1.00 84.50 95 LYS A N 1
ATOM 750 C CA . LYS A 1 95 ? -13.278 5.768 6.299 1.00 84.50 95 LYS A CA 1
ATOM 751 C C . LYS A 1 95 ? -12.457 5.253 7.483 1.00 84.50 95 LYS A C 1
ATOM 753 O O . LYS A 1 95 ? -12.784 4.193 8.015 1.00 84.50 95 LYS A O 1
ATOM 758 N N . GLN A 1 96 ? -11.407 5.978 7.884 1.00 88.12 96 GLN A N 1
ATOM 759 C CA . GLN A 1 96 ? -10.460 5.589 8.936 1.00 88.12 96 GLN A CA 1
ATOM 760 C C . GLN A 1 96 ? -9.909 4.158 8.769 1.00 88.12 96 GLN A C 1
ATOM 762 O O . GLN A 1 96 ? -9.668 3.443 9.741 1.00 88.12 96 GLN A O 1
ATOM 767 N N . ALA A 1 97 ? -9.765 3.690 7.528 1.00 89.62 97 ALA A N 1
ATOM 768 C CA . ALA A 1 97 ? -9.380 2.319 7.214 1.00 89.62 97 ALA A CA 1
ATOM 769 C C . ALA A 1 97 ? -8.743 2.242 5.821 1.00 89.62 97 ALA A C 1
ATOM 771 O O . ALA A 1 97 ? -9.226 2.864 4.874 1.00 89.62 97 ALA A O 1
ATOM 772 N N . THR A 1 98 ? -7.680 1.445 5.701 1.00 93.38 98 THR A N 1
ATOM 773 C CA . THR A 1 98 ? -7.089 1.034 4.419 1.00 93.38 98 THR A CA 1
ATOM 774 C C . THR A 1 98 ? -7.990 0.031 3.702 1.00 93.38 98 THR A C 1
ATOM 776 O O . THR A 1 98 ? -8.924 -0.514 4.299 1.00 93.38 98 THR A O 1
ATOM 779 N N . LEU A 1 99 ? -7.721 -0.245 2.424 1.00 92.12 99 LEU A N 1
ATOM 780 C CA . LEU A 1 99 ? -8.494 -1.225 1.653 1.00 92.12 99 LEU A CA 1
ATOM 781 C C . LEU A 1 99 ? -8.446 -2.618 2.293 1.00 92.12 99 LEU A C 1
ATOM 783 O O . LEU A 1 99 ? -9.488 -3.258 2.424 1.00 92.12 99 LEU A O 1
ATOM 787 N N . GLY A 1 100 ? -7.286 -3.045 2.793 1.00 92.19 100 GLY A N 1
ATOM 788 C CA . GLY A 1 100 ? -7.131 -4.295 3.533 1.00 92.19 100 GLY A CA 1
ATOM 789 C C . GLY A 1 100 ? -7.890 -4.310 4.859 1.00 92.19 100 GLY A C 1
ATOM 790 O O . GLY A 1 100 ? -8.572 -5.288 5.166 1.00 92.19 100 GLY A O 1
ATOM 791 N N . LYS A 1 101 ? -7.861 -3.210 5.626 1.00 91.88 101 LYS A N 1
ATOM 792 C CA . LYS A 1 101 ? -8.655 -3.076 6.864 1.00 91.88 101 LYS A CA 1
ATOM 793 C C . LYS A 1 101 ? -10.159 -3.145 6.580 1.00 91.88 101 LYS A C 1
ATOM 795 O O . LYS A 1 101 ? -10.877 -3.848 7.289 1.00 91.88 101 LYS A O 1
ATOM 800 N N . MET A 1 102 ? -10.622 -2.488 5.515 1.00 92.62 102 MET A N 1
ATOM 801 C CA . MET A 1 102 ? -12.020 -2.552 5.075 1.00 92.62 102 MET A CA 1
ATOM 802 C C . MET A 1 102 ? -12.420 -3.962 4.630 1.00 92.62 102 MET A C 1
ATOM 804 O O . MET A 1 102 ? -13.508 -4.411 4.982 1.00 92.62 102 MET A O 1
ATOM 808 N N . ALA A 1 103 ? -11.542 -4.681 3.927 1.00 93.19 103 ALA A N 1
ATOM 809 C CA . ALA A 1 103 ? -11.802 -6.046 3.471 1.00 93.19 103 ALA A CA 1
ATOM 810 C C . ALA A 1 103 ? -12.002 -7.036 4.631 1.00 93.19 103 ALA A C 1
ATOM 812 O O . ALA A 1 103 ? -12.830 -7.938 4.534 1.00 93.19 103 ALA A O 1
ATOM 813 N N . VAL A 1 104 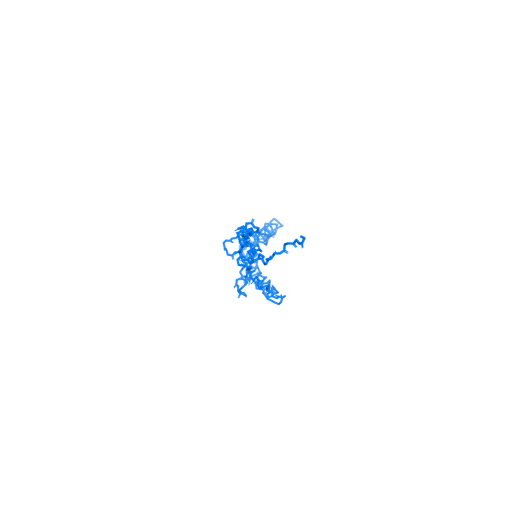? -11.289 -6.851 5.747 1.00 92.69 104 VAL A N 1
ATOM 814 C CA . VAL A 1 104 ? -11.449 -7.685 6.955 1.00 92.69 104 VAL A CA 1
ATOM 815 C C . VAL A 1 104 ? -12.442 -7.106 7.974 1.00 92.69 104 VAL A C 1
ATOM 817 O O . VAL A 1 104 ? -12.601 -7.658 9.063 1.00 92.69 104 VAL A O 1
ATOM 820 N N . GLY A 1 105 ? -13.105 -5.992 7.648 1.00 89.56 105 GLY A N 1
ATOM 821 C CA . GLY A 1 105 ? -14.151 -5.387 8.475 1.00 89.56 105 GLY A CA 1
ATOM 822 C C . GLY A 1 105 ? -13.658 -4.651 9.726 1.00 89.56 105 GLY A C 1
ATOM 823 O O . GLY A 1 105 ? -14.406 -4.540 10.698 1.00 89.56 105 GLY A O 1
ATOM 824 N N . ILE A 1 106 ? -12.420 -4.147 9.734 1.00 91.88 106 ILE A N 1
ATOM 825 C CA . ILE A 1 106 ? -11.862 -3.366 10.853 1.00 91.88 106 ILE A CA 1
ATOM 826 C C . ILE A 1 106 ? -11.567 -1.923 10.438 1.00 91.88 106 ILE A C 1
ATOM 828 O O . ILE A 1 106 ? -11.378 -1.615 9.265 1.00 91.88 106 ILE A O 1
ATOM 832 N N . LYS A 1 107 ? -11.485 -1.023 11.421 1.00 89.44 107 LYS A N 1
ATOM 833 C CA . LYS A 1 107 ? -11.103 0.379 11.213 1.00 89.44 107 LYS A CA 1
ATOM 834 C C . LYS A 1 107 ? -10.298 0.924 12.385 1.00 89.44 107 LYS A C 1
ATOM 836 O O . LYS A 1 107 ? -10.293 0.333 13.466 1.00 89.44 107 LYS A O 1
ATOM 841 N N . VAL A 1 108 ? -9.633 2.052 12.164 1.00 83.62 108 VAL A N 1
ATOM 842 C CA . VAL A 1 108 ? -8.990 2.840 13.215 1.00 83.62 108 VAL A CA 1
ATOM 843 C C . VAL A 1 108 ? -10.100 3.490 14.041 1.00 83.62 108 VAL A C 1
ATOM 845 O O . VAL A 1 108 ? -10.915 4.250 13.526 1.00 83.62 108 VAL A O 1
ATOM 848 N N . GLY A 1 109 ? -10.195 3.101 15.310 1.00 73.2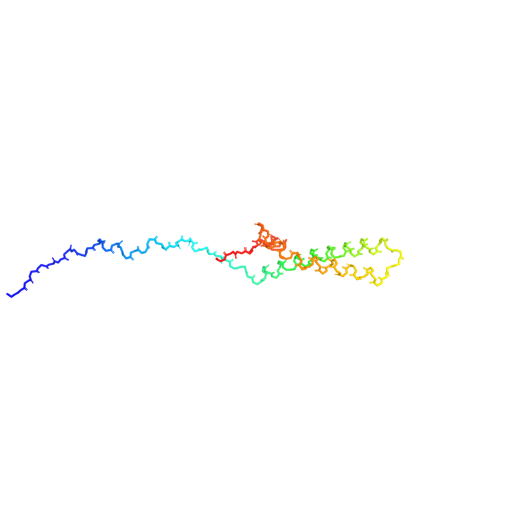5 109 GLY A N 1
ATOM 849 C CA . GLY A 1 109 ? -11.111 3.706 16.269 1.00 73.25 109 GLY A CA 1
ATOM 850 C C . GLY A 1 109 ? -10.376 4.752 17.094 1.00 73.25 109 GLY A C 1
ATOM 851 O O . GLY A 1 109 ? -9.259 4.497 17.538 1.00 73.25 109 GLY A O 1
ATOM 852 N N . ASN A 1 110 ? -11.016 5.896 17.316 1.00 63.06 110 ASN A N 1
ATOM 853 C CA . ASN A 1 110 ? -10.590 6.821 18.358 1.00 63.06 110 ASN A CA 1
ATOM 854 C C . ASN A 1 110 ? -11.063 6.234 19.695 1.00 63.06 110 ASN A C 1
ATOM 856 O O . ASN A 1 110 ? -12.238 5.864 19.801 1.00 63.06 110 ASN A O 1
ATOM 860 N N . ALA A 1 111 ? -10.129 6.071 20.634 1.00 52.22 111 ALA A N 1
ATOM 861 C CA . ALA A 1 111 ? -10.428 5.691 22.012 1.00 52.22 111 ALA A CA 1
ATOM 862 C C . ALA A 1 111 ? -11.266 6.776 22.698 1.00 52.22 111 ALA A C 1
ATOM 864 O O . ALA A 1 111 ? -11.046 7.967 22.377 1.00 52.22 111 ALA A O 1
#